Protein AF-A0A1C6EJS0-F1 (afdb_monomer_lite)

Structure (mmCIF, N/CA/C/O backbone):
data_AF-A0A1C6EJS0-F1
#
_entry.id   AF-A0A1C6EJS0-F1
#
loop_
_atom_site.group_PDB
_atom_site.id
_atom_site.type_symbol
_atom_site.label_atom_id
_atom_site.label_alt_id
_atom_site.label_comp_id
_atom_site.label_asym_id
_atom_site.label_entity_id
_atom_site.label_seq_id
_atom_site.pdbx_PDB_ins_code
_atom_site.Cartn_x
_atom_site.Cartn_y
_atom_site.Cartn_z
_atom_site.occupancy
_atom_site.B_iso_or_equiv
_atom_site.auth_seq_id
_atom_site.auth_comp_id
_atom_site.auth_as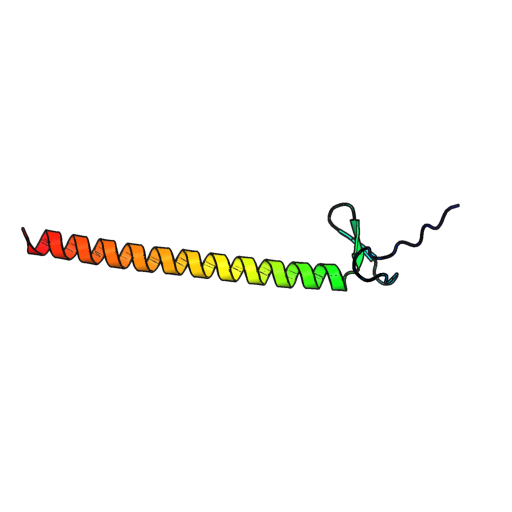ym_id
_atom_site.auth_atom_id
_atom_site.pdbx_PDB_model_num
ATOM 1 N N . MET A 1 1 ? -21.337 16.722 33.877 1.00 35.28 1 MET A N 1
ATOM 2 C CA . MET A 1 1 ? -20.602 15.446 33.734 1.00 35.28 1 MET A CA 1
ATOM 3 C C . MET A 1 1 ? -21.165 14.707 32.516 1.00 35.28 1 MET A C 1
ATOM 5 O O . MET A 1 1 ? -22.070 13.903 32.671 1.00 35.28 1 MET A O 1
ATOM 9 N N . ASN A 1 2 ? -20.700 15.029 31.300 1.00 35.84 2 ASN A N 1
ATOM 10 C CA . ASN A 1 2 ? -21.125 14.336 30.074 1.00 35.84 2 ASN A CA 1
ATOM 11 C C . ASN A 1 2 ? -20.074 13.285 29.723 1.00 35.84 2 ASN A C 1
ATOM 13 O O . ASN A 1 2 ? -19.066 13.592 29.092 1.00 35.84 2 ASN A O 1
ATOM 17 N N . LYS A 1 3 ? -20.318 12.044 30.151 1.00 41.41 3 LYS A N 1
ATOM 18 C CA . LYS A 1 3 ? -19.666 10.857 29.592 1.00 41.41 3 LYS A CA 1
ATOM 19 C C . LYS A 1 3 ? -20.210 10.664 28.173 1.00 41.41 3 LYS A C 1
ATOM 21 O O . LYS A 1 3 ? -21.099 9.851 27.949 1.00 41.41 3 LYS A O 1
ATOM 26 N N . LEU A 1 4 ? -19.752 11.487 27.231 1.00 49.69 4 LEU A N 1
ATOM 27 C CA . LEU A 1 4 ? -19.861 11.170 25.812 1.00 49.69 4 LEU A CA 1
ATOM 28 C C . LEU A 1 4 ? -19.085 9.874 25.646 1.00 49.69 4 LEU A C 1
ATOM 30 O O . LEU A 1 4 ? -17.863 9.890 25.760 1.00 49.69 4 LEU A O 1
ATOM 34 N N . ASN A 1 5 ? -19.809 8.762 25.504 1.00 56.06 5 ASN A N 1
ATOM 35 C CA . ASN A 1 5 ? -19.224 7.469 25.194 1.00 56.06 5 ASN A CA 1
ATOM 36 C C . ASN A 1 5 ? -18.226 7.695 24.060 1.00 56.06 5 ASN A C 1
ATOM 38 O O . ASN A 1 5 ? -18.616 8.022 22.937 1.00 56.06 5 ASN A O 1
ATOM 42 N N . GLU A 1 6 ? -16.939 7.570 24.370 1.00 61.25 6 GLU A N 1
ATOM 43 C CA . GLU A 1 6 ? -15.930 7.409 23.347 1.00 61.25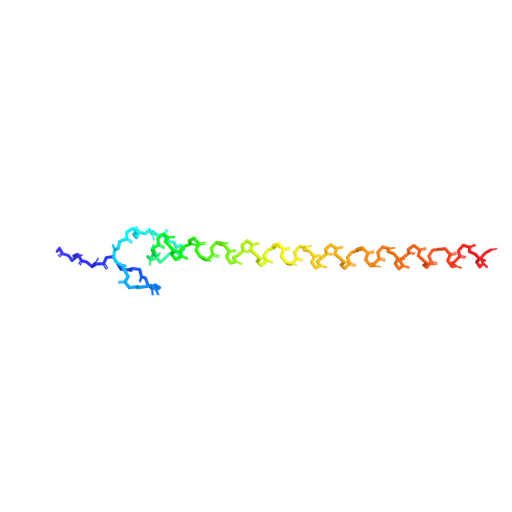 6 GLU A CA 1
ATOM 44 C C . GLU A 1 6 ? -16.359 6.143 22.607 1.00 61.25 6 GLU A C 1
ATOM 46 O O . GLU A 1 6 ? -16.435 5.062 23.185 1.00 61.25 6 GLU A O 1
ATOM 51 N N . ILE A 1 7 ? -16.794 6.307 21.362 1.00 69.44 7 ILE A N 1
ATOM 52 C CA . ILE A 1 7 ? -17.210 5.228 20.471 1.00 69.44 7 ILE A CA 1
ATOM 53 C C . ILE A 1 7 ? -16.357 5.387 19.226 1.00 69.44 7 ILE A C 1
ATOM 55 O O . ILE A 1 7 ? -16.186 6.494 18.708 1.00 69.44 7 ILE A O 1
ATOM 59 N N . CYS A 1 8 ? -15.810 4.285 18.729 1.00 72.75 8 CYS A N 1
ATOM 60 C CA . CYS A 1 8 ? -15.075 4.314 17.483 1.00 72.75 8 CYS A CA 1
ATOM 61 C C . CYS A 1 8 ? -15.991 4.730 16.333 1.00 72.75 8 CYS A C 1
ATOM 63 O O . CYS A 1 8 ? -16.967 4.045 16.021 1.00 72.75 8 CYS A O 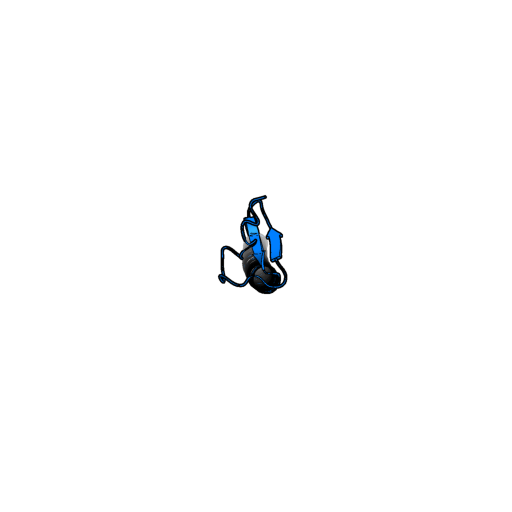1
ATOM 65 N N . LYS A 1 9 ? -15.611 5.804 15.635 1.00 72.00 9 LYS A N 1
ATOM 66 C CA . LYS A 1 9 ? -16.354 6.349 14.488 1.00 72.00 9 LYS A CA 1
ATOM 67 C C . LYS A 1 9 ? -16.516 5.352 13.329 1.00 72.00 9 LYS A C 1
ATOM 69 O O . LYS A 1 9 ? -17.395 5.524 12.493 1.00 72.00 9 LYS A O 1
ATOM 74 N N . PHE A 1 10 ? -15.670 4.322 13.265 1.00 70.88 10 PHE A N 1
ATOM 75 C CA . PHE A 1 10 ? -15.638 3.357 12.163 1.00 70.88 10 PHE A CA 1
ATOM 76 C C . PHE A 1 10 ? -16.440 2.082 12.422 1.00 70.88 10 PHE A C 1
ATOM 78 O O . PHE A 1 10 ? -17.028 1.545 11.488 1.00 70.88 10 PHE A O 1
ATOM 85 N N . CYS A 1 11 ? -16.435 1.566 13.653 1.00 74.56 11 CYS A N 1
ATOM 86 C CA . CYS A 1 11 ? -17.049 0.273 13.970 1.00 74.56 11 CYS A CA 1
ATOM 87 C C . CYS A 1 11 ? -18.125 0.336 15.056 1.00 74.56 11 CYS A C 1
ATOM 89 O O . CYS A 1 11 ? -18.752 -0.683 15.321 1.00 74.56 11 CYS A O 1
ATOM 91 N N . GLY A 1 12 ? -18.335 1.487 15.702 1.00 71.38 12 GLY A N 1
ATOM 92 C CA . GLY A 1 12 ? -19.351 1.631 16.746 1.00 71.38 12 GLY A CA 1
ATOM 93 C C . GLY A 1 12 ? -19.033 0.899 18.056 1.00 71.38 12 GLY A C 1
ATOM 94 O O . GLY A 1 12 ? -19.837 0.949 18.981 1.00 71.38 12 GLY A O 1
ATOM 95 N N . LYS A 1 13 ? -17.875 0.230 18.161 1.00 76.12 13 LYS A N 1
ATOM 96 C CA . LYS A 1 13 ? -17.411 -0.395 19.406 1.00 76.12 13 LYS A CA 1
ATOM 97 C C . LYS A 1 13 ? -16.872 0.666 20.367 1.00 76.12 13 LYS A C 1
ATOM 99 O O . LYS A 1 13 ? -16.303 1.667 19.930 1.00 76.12 13 LYS A O 1
ATOM 104 N N . ASN A 1 14 ? -17.033 0.416 21.663 1.00 68.75 14 ASN A N 1
ATOM 105 C CA . ASN A 1 14 ? -16.535 1.231 22.778 1.00 68.75 14 ASN A CA 1
ATOM 106 C C . ASN A 1 14 ? -15.273 0.641 23.447 1.00 68.75 14 ASN A C 1
ATOM 108 O O . ASN A 1 14 ? -14.740 1.219 24.389 1.00 68.75 14 ASN A O 1
ATOM 112 N N . GLU A 1 15 ? -14.779 -0.498 22.960 1.00 64.94 15 GLU A N 1
ATOM 113 C CA . GLU A 1 15 ? -13.613 -1.191 23.513 1.00 64.94 15 GLU A CA 1
ATOM 114 C C . GLU A 1 15 ? -12.314 -0.732 22.828 1.00 64.94 15 GLU A C 1
ATOM 116 O O . GLU A 1 15 ? -12.243 -0.639 21.598 1.00 64.94 15 GLU A O 1
ATOM 121 N N . ASN A 1 16 ? -11.260 -0.482 23.616 1.00 65.75 16 ASN A N 1
ATOM 122 C CA . ASN A 1 16 ? -9.911 -0.137 23.136 1.00 65.75 16 ASN A CA 1
ATOM 123 C C . ASN A 1 16 ? -9.872 1.046 22.153 1.00 65.75 16 ASN A C 1
ATOM 125 O O . ASN A 1 16 ? -9.281 0.965 21.066 1.00 65.75 16 ASN A O 1
ATOM 129 N N . ILE A 1 17 ? -10.522 2.145 22.530 1.00 73.38 17 ILE A N 1
ATOM 130 C CA . ILE A 1 17 ? -10.539 3.377 21.743 1.00 73.38 17 ILE A CA 1
ATOM 131 C C . ILE A 1 17 ? -9.284 4.188 22.013 1.00 73.38 17 ILE A C 1
ATOM 133 O O . ILE A 1 17 ? -8.839 4.341 23.145 1.00 73.38 17 ILE A O 1
ATOM 137 N N . THR A 1 18 ? -8.710 4.696 20.932 1.00 72.25 18 THR A N 1
ATOM 138 C CA . THR A 1 18 ? -7.526 5.548 20.938 1.00 72.25 18 THR A CA 1
ATOM 139 C C . THR A 1 18 ? -7.734 6.708 19.970 1.00 72.25 18 THR A C 1
ATOM 141 O O . THR A 1 18 ? -8.471 6.603 18.984 1.00 72.25 18 THR A O 1
ATOM 144 N N . ALA A 1 19 ? -7.107 7.844 20.268 1.00 71.31 19 ALA A N 1
ATOM 145 C CA . ALA A 1 19 ? -7.114 8.992 19.376 1.00 71.31 19 ALA A CA 1
ATOM 146 C C . ALA A 1 19 ? -6.245 8.692 18.144 1.00 71.31 19 ALA A C 1
ATOM 148 O O . ALA A 1 19 ? -5.054 8.413 18.263 1.00 71.31 19 ALA A O 1
ATOM 149 N N . PHE A 1 20 ? -6.845 8.757 16.958 1.00 65.56 20 PHE A N 1
ATOM 150 C CA . PHE A 1 20 ? -6.188 8.542 15.676 1.00 65.56 20 PHE A CA 1
ATOM 151 C C . PHE A 1 20 ? -6.572 9.666 14.708 1.00 65.56 20 PHE A C 1
ATOM 153 O O . PHE A 1 20 ? -7.741 9.807 14.342 1.00 65.56 20 PHE A O 1
ATOM 160 N N . ASN A 1 21 ? -5.594 10.487 14.308 1.00 62.00 21 ASN A N 1
ATOM 161 C CA . ASN A 1 21 ? -5.760 11.596 13.354 1.00 62.00 21 ASN A CA 1
ATOM 162 C C . ASN A 1 21 ? -7.001 12.477 13.635 1.00 62.00 21 ASN A C 1
ATOM 164 O O . ASN A 1 21 ? -7.910 12.582 12.813 1.00 62.00 21 ASN A O 1
ATOM 168 N N . ASN A 1 22 ? -7.064 13.090 14.824 1.00 69.56 22 ASN A N 1
ATOM 169 C CA . ASN A 1 22 ? -8.181 13.934 15.289 1.00 69.56 22 ASN A CA 1
ATOM 170 C C . ASN A 1 22 ? -9.553 13.230 15.395 1.00 69.56 22 ASN A C 1
ATOM 172 O O . ASN A 1 22 ? -10.578 13.896 15.541 1.00 69.56 22 ASN A O 1
ATOM 176 N N . THR A 1 23 ? -9.602 11.895 15.348 1.00 73.62 23 THR A N 1
ATOM 177 C CA . THR A 1 23 ? -10.833 11.108 15.524 1.00 73.62 23 THR A CA 1
ATOM 178 C C . THR A 1 23 ? -10.640 9.968 16.523 1.00 73.62 23 THR A C 1
ATOM 180 O O . THR A 1 23 ? -9.534 9.468 16.696 1.00 73.62 23 THR A O 1
ATOM 183 N N . LEU A 1 24 ? -11.715 9.547 17.193 1.00 76.25 24 LEU A N 1
ATOM 184 C CA . LEU A 1 24 ? -11.701 8.382 18.082 1.00 76.25 24 LEU A CA 1
ATOM 185 C C . LEU A 1 24 ? -11.890 7.104 17.257 1.00 76.25 24 LEU A C 1
ATOM 187 O O . LEU A 1 24 ? -12.914 6.931 16.584 1.00 76.25 24 LEU A O 1
ATOM 191 N N . ALA A 1 25 ? -10.902 6.211 17.304 1.00 75.00 25 ALA A N 1
ATOM 192 C CA . ALA A 1 25 ? -10.909 4.951 16.573 1.00 75.00 25 ALA A CA 1
ATOM 193 C C . ALA A 1 25 ? -10.490 3.775 17.468 1.00 75.00 25 ALA A C 1
ATOM 195 O O . ALA A 1 25 ? -9.651 3.905 18.355 1.00 75.00 25 ALA A O 1
ATOM 196 N N . CYS A 1 26 ? -11.068 2.600 17.228 1.00 81.94 26 CYS A N 1
ATOM 197 C CA . CYS A 1 26 ? -10.640 1.360 17.868 1.00 81.94 26 CYS A CA 1
ATOM 198 C C . CYS A 1 26 ? -9.295 0.913 17.300 1.00 81.94 26 CYS A C 1
ATOM 200 O O . CYS A 1 26 ? -9.061 1.008 16.091 1.00 81.94 26 CYS A O 1
ATOM 202 N N . LYS A 1 27 ? -8.474 0.298 18.153 1.00 77.44 27 LYS A N 1
ATOM 203 C CA . LYS A 1 27 ? -7.184 -0.292 17.770 1.00 77.44 27 LYS A CA 1
ATOM 204 C C . LYS A 1 27 ? -7.283 -1.263 16.581 1.00 77.44 27 LYS A C 1
ATOM 206 O O . LYS A 1 27 ? -6.456 -1.201 15.678 1.00 77.44 27 LYS A O 1
ATOM 211 N N . GLU A 1 28 ? -8.336 -2.086 16.514 1.00 79.69 28 GLU A N 1
ATOM 212 C CA . GLU A 1 28 ? -8.592 -2.978 15.365 1.00 79.69 28 GLU A CA 1
ATOM 213 C C . GLU A 1 28 ? -8.755 -2.212 14.038 1.00 79.69 28 GLU A C 1
ATOM 215 O O . GLU A 1 28 ? -8.268 -2.642 12.991 1.00 79.69 28 GLU A O 1
ATOM 220 N N . CYS A 1 29 ? -9.453 -1.072 14.060 1.00 78.81 29 CYS A N 1
ATOM 221 C CA . CYS A 1 29 ? -9.682 -0.267 12.862 1.00 78.81 29 CYS A CA 1
ATOM 222 C C . CYS A 1 29 ? -8.391 0.411 12.401 1.00 78.81 29 CYS A C 1
ATOM 224 O O . CYS A 1 29 ? -8.114 0.426 11.202 1.00 78.81 29 CYS A O 1
ATOM 226 N N . ILE A 1 30 ? -7.598 0.914 13.350 1.00 79.81 30 ILE A N 1
ATOM 227 C CA . ILE A 1 30 ? -6.283 1.509 13.096 1.00 79.81 30 ILE A CA 1
ATOM 228 C C . ILE A 1 30 ? -5.361 0.478 12.438 1.00 79.81 30 ILE A C 1
ATOM 230 O O . ILE A 1 30 ? -4.855 0.722 11.345 1.00 79.81 30 ILE A O 1
ATOM 234 N N . GLU A 1 31 ? -5.250 -0.721 13.014 1.00 81.50 31 GLU A N 1
ATOM 235 C CA . GLU A 1 31 ? -4.381 -1.776 12.483 1.00 81.50 31 GLU A CA 1
ATOM 236 C C . GLU A 1 31 ? -4.788 -2.200 11.058 1.00 81.50 31 GLU A C 1
ATOM 238 O O . GLU A 1 31 ? -3.946 -2.458 10.192 1.00 81.50 31 GLU A O 1
ATOM 243 N N . LYS A 1 32 ? -6.095 -2.231 10.768 1.00 81.19 32 LYS A N 1
ATOM 244 C CA . LYS A 1 32 ? -6.613 -2.553 9.429 1.00 81.19 32 LYS A CA 1
ATOM 245 C C . LYS A 1 32 ? -6.270 -1.469 8.404 1.00 81.19 32 LYS A C 1
ATOM 247 O O . LYS A 1 32 ? -5.981 -1.790 7.247 1.00 81.19 32 LYS A O 1
ATOM 252 N N . ILE A 1 33 ? -6.298 -0.201 8.816 1.00 79.69 33 ILE A N 1
ATOM 253 C CA . ILE A 1 33 ? -5.903 0.944 7.989 1.00 79.69 33 ILE A CA 1
ATOM 254 C C . ILE A 1 33 ? -4.393 0.904 7.731 1.00 79.69 33 ILE A C 1
ATOM 256 O O . ILE A 1 33 ? -3.984 0.978 6.572 1.00 79.69 33 ILE A O 1
ATOM 260 N N . GLU A 1 34 ? -3.578 0.691 8.765 1.00 79.19 34 GLU A N 1
ATOM 261 C CA . GLU A 1 34 ? -2.119 0.578 8.647 1.00 79.19 34 GLU A CA 1
ATOM 262 C C . GLU A 1 34 ? -1.705 -0.579 7.734 1.00 79.19 34 GLU A C 1
ATOM 264 O O . GLU A 1 34 ? -0.940 -0.379 6.791 1.00 79.19 34 GLU A O 1
ATOM 269 N N . LYS A 1 35 ? -2.283 -1.776 7.907 1.00 79.88 35 LYS A N 1
ATOM 270 C CA . LYS A 1 35 ? -2.023 -2.917 7.009 1.00 79.88 35 LYS A CA 1
ATOM 271 C C . LYS A 1 35 ? -2.355 -2.590 5.552 1.00 79.88 35 LYS A C 1
ATOM 273 O O . LYS A 1 35 ? -1.624 -2.985 4.639 1.00 79.88 35 LYS A O 1
ATOM 278 N N . LYS A 1 36 ? -3.447 -1.858 5.308 1.00 77.31 36 LYS A N 1
ATOM 279 C CA . LYS A 1 36 ? -3.851 -1.450 3.955 1.00 77.31 36 LYS A CA 1
ATOM 280 C C . LYS A 1 36 ? -2.901 -0.398 3.370 1.00 77.31 36 LYS A C 1
ATOM 282 O O . LYS A 1 36 ? -2.589 -0.481 2.182 1.00 77.31 36 LYS A O 1
ATOM 287 N N . LEU A 1 37 ? -2.423 0.541 4.188 1.00 73.50 37 LEU A N 1
ATOM 288 C CA . LEU A 1 37 ? -1.420 1.547 3.820 1.00 73.50 37 LEU A CA 1
ATOM 289 C C . LEU A 1 37 ? -0.083 0.898 3.453 1.00 73.50 37 LEU A C 1
ATOM 291 O O . LEU A 1 37 ? 0.424 1.138 2.359 1.00 73.50 37 LEU A O 1
ATOM 295 N N . VAL A 1 38 ? 0.435 0.003 4.298 1.00 77.31 38 VAL A N 1
ATOM 296 C CA . VAL A 1 38 ? 1.686 -0.731 4.041 1.00 77.31 38 VAL A CA 1
ATOM 297 C C . VAL A 1 38 ? 1.592 -1.533 2.741 1.00 77.31 38 VAL A C 1
ATOM 299 O O . VAL A 1 38 ? 2.521 -1.526 1.931 1.00 77.31 38 VAL A O 1
ATOM 302 N N . LYS A 1 39 ? 0.449 -2.186 2.488 1.00 77.19 39 LYS A N 1
ATOM 303 C CA . LYS A 1 39 ? 0.229 -2.941 1.246 1.00 77.19 39 LYS A CA 1
ATOM 304 C C . LYS A 1 39 ? 0.224 -2.043 0.003 1.00 77.19 39 LYS A C 1
ATOM 306 O O . LYS A 1 39 ? 0.813 -2.431 -1.010 1.00 77.19 39 LYS A O 1
ATOM 311 N N . ARG A 1 40 ? -0.407 -0.861 0.060 1.00 72.75 40 ARG A N 1
ATOM 312 C CA . ARG A 1 40 ? -0.362 0.111 -1.050 1.00 72.75 40 ARG A CA 1
ATOM 313 C C . ARG A 1 40 ? 1.055 0.607 -1.293 1.00 72.75 40 ARG A C 1
ATOM 315 O O . ARG A 1 40 ? 1.535 0.491 -2.413 1.00 72.75 40 ARG A O 1
ATOM 322 N N . TYR A 1 41 ? 1.742 1.038 -0.237 1.00 72.75 41 TYR A N 1
ATOM 323 C CA . TYR A 1 41 ? 3.105 1.552 -0.329 1.00 72.75 41 TYR A CA 1
ATOM 324 C C . TYR A 1 41 ? 4.069 0.529 -0.950 1.00 72.75 41 TYR A C 1
ATOM 326 O O . TYR A 1 41 ? 4.855 0.856 -1.837 1.00 72.75 41 TYR A O 1
ATOM 334 N N . LYS A 1 42 ? 3.959 -0.748 -0.557 1.00 73.06 42 LYS A N 1
ATOM 335 C CA . LYS A 1 42 ? 4.745 -1.834 -1.160 1.00 73.06 42 LYS A CA 1
ATOM 336 C C . LYS A 1 42 ? 4.431 -2.032 -2.647 1.00 73.06 42 LYS A C 1
ATOM 338 O O . LYS A 1 42 ? 5.343 -2.307 -3.420 1.00 73.06 42 LYS A O 1
ATOM 343 N N . SER A 1 43 ? 3.166 -1.896 -3.044 1.00 75.06 43 SER A N 1
ATOM 344 C CA . SER A 1 43 ? 2.735 -2.084 -4.437 1.00 75.06 43 SER A CA 1
ATOM 345 C C . SER A 1 43 ? 3.187 -0.932 -5.340 1.00 75.06 43 SER A C 1
ATOM 347 O O . SER A 1 43 ? 3.703 -1.181 -6.425 1.00 75.06 43 SER A O 1
ATOM 349 N N . GLU A 1 44 ? 3.071 0.315 -4.877 1.00 74.25 44 GLU A N 1
ATOM 350 C CA . GLU A 1 44 ? 3.585 1.494 -5.591 1.00 74.25 44 GLU A CA 1
ATOM 351 C C . GLU A 1 44 ? 5.102 1.432 -5.767 1.00 74.25 44 GLU A C 1
ATOM 353 O O . GLU A 1 44 ? 5.611 1.653 -6.865 1.00 74.25 44 GLU A O 1
ATOM 358 N N . ARG A 1 45 ? 5.831 1.054 -4.712 1.00 74.81 45 ARG A N 1
ATOM 359 C CA . ARG A 1 45 ? 7.288 0.905 -4.786 1.00 74.81 45 ARG A CA 1
ATOM 360 C C . ARG A 1 45 ? 7.704 -0.187 -5.772 1.00 74.81 45 ARG A C 1
ATOM 362 O O . ARG A 1 45 ? 8.683 -0.008 -6.489 1.00 74.81 45 ARG A O 1
ATOM 369 N N . LEU A 1 46 ? 6.956 -1.291 -5.832 1.00 78.31 46 LEU A N 1
ATOM 370 C CA . LEU A 1 46 ? 7.209 -2.363 -6.792 1.00 78.31 46 LEU A CA 1
ATOM 371 C C . LEU A 1 46 ? 7.027 -1.868 -8.233 1.00 78.31 46 LEU A C 1
ATOM 373 O O . LEU A 1 46 ? 7.928 -2.040 -9.046 1.00 78.31 46 LEU A O 1
ATOM 377 N N . LEU A 1 47 ? 5.910 -1.190 -8.520 1.00 78.75 47 LEU A N 1
ATOM 378 C CA . LEU A 1 47 ? 5.628 -0.606 -9.836 1.00 78.75 47 LEU A CA 1
ATOM 379 C C . LEU A 1 47 ? 6.704 0.399 -10.263 1.00 78.75 47 LEU A C 1
ATOM 381 O O . LEU A 1 47 ? 7.156 0.365 -11.406 1.00 78.75 47 LEU A O 1
ATOM 385 N N . PHE A 1 48 ? 7.151 1.252 -9.340 1.00 83.25 48 PHE A N 1
ATOM 386 C CA . PHE A 1 48 ? 8.207 2.224 -9.606 1.00 83.25 48 PHE A CA 1
ATOM 387 C C . PHE A 1 48 ? 9.546 1.548 -9.933 1.00 83.25 48 PHE A C 1
ATOM 389 O O . PHE A 1 48 ? 10.192 1.893 -10.922 1.00 83.25 48 PHE A O 1
ATOM 396 N N . CYS A 1 49 ? 9.944 0.536 -9.155 1.00 80.12 49 CYS A N 1
ATOM 397 C CA . CYS A 1 49 ? 11.161 -0.230 -9.424 1.00 80.12 49 CYS A CA 1
ATOM 398 C C . CYS A 1 49 ? 11.097 -0.975 -10.766 1.00 80.12 49 CYS A C 1
ATOM 400 O O . CYS A 1 49 ? 12.082 -0.983 -11.500 1.00 80.12 49 CYS A O 1
ATOM 402 N N . THR A 1 50 ? 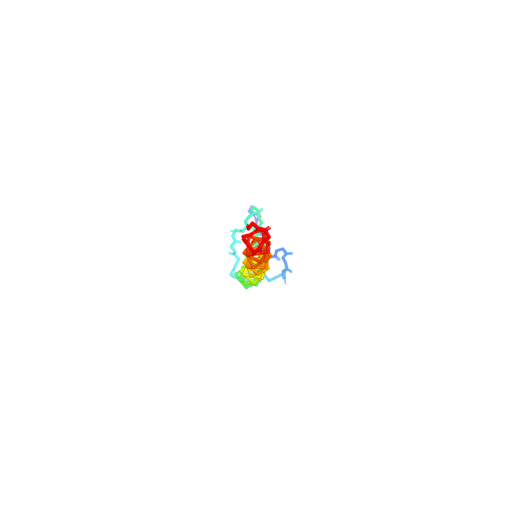9.953 -1.569 -11.117 1.00 84.94 50 THR A N 1
ATOM 403 C CA . THR A 1 50 ? 9.781 -2.243 -12.412 1.00 84.94 50 THR A CA 1
ATOM 404 C C . THR A 1 50 ? 9.845 -1.252 -13.574 1.00 84.94 50 THR A C 1
ATOM 406 O O . THR A 1 50 ? 10.508 -1.532 -14.570 1.00 84.94 50 THR A O 1
ATOM 409 N N . GLY A 1 51 ? 9.222 -0.077 -13.440 1.00 86.75 51 GLY A N 1
ATOM 410 C CA . GLY A 1 51 ? 9.293 0.981 -14.450 1.00 86.75 51 GLY A CA 1
ATOM 411 C C . GLY A 1 51 ? 10.725 1.465 -14.692 1.00 86.75 51 GLY A C 1
ATOM 412 O O . GLY A 1 51 ? 11.150 1.577 -15.840 1.00 86.75 51 GLY A O 1
ATOM 413 N N . LEU A 1 52 ? 11.498 1.667 -13.619 1.00 88.50 52 LEU A N 1
ATOM 414 C CA . LEU A 1 52 ? 12.915 2.021 -13.720 1.00 88.50 52 LEU A CA 1
ATOM 415 C C . LEU A 1 52 ? 13.738 0.927 -14.406 1.00 88.50 52 LEU A C 1
ATOM 417 O O . LEU A 1 52 ? 14.537 1.237 -15.283 1.00 88.50 52 LEU A O 1
ATOM 421 N N . ALA A 1 53 ? 13.533 -0.343 -14.050 1.00 88.00 53 ALA A N 1
ATOM 422 C CA . ALA A 1 53 ? 14.267 -1.452 -14.658 1.00 88.00 53 ALA A CA 1
ATOM 423 C C . ALA A 1 53 ? 14.025 -1.546 -16.175 1.00 88.00 53 ALA A C 1
ATOM 425 O O . ALA A 1 53 ? 14.970 -1.720 -16.940 1.00 88.00 53 ALA A O 1
ATOM 426 N N . ILE A 1 54 ? 12.774 -1.368 -16.616 1.00 89.94 54 ILE A N 1
ATOM 427 C CA . ILE A 1 54 ? 12.430 -1.342 -18.045 1.00 89.94 54 ILE A CA 1
ATOM 428 C C . ILE A 1 54 ? 13.097 -0.148 -18.737 1.00 89.94 54 ILE A C 1
ATOM 430 O O . ILE A 1 54 ? 13.645 -0.304 -19.826 1.00 89.94 54 ILE A O 1
ATOM 434 N N . TRP A 1 55 ? 13.087 1.028 -18.103 1.00 92.25 55 TRP A N 1
ATOM 435 C CA . TRP A 1 55 ? 13.738 2.221 -18.644 1.00 92.25 55 TRP A CA 1
ATOM 436 C C . TRP A 1 55 ? 15.243 2.013 -18.839 1.00 92.25 55 TRP A C 1
ATOM 438 O 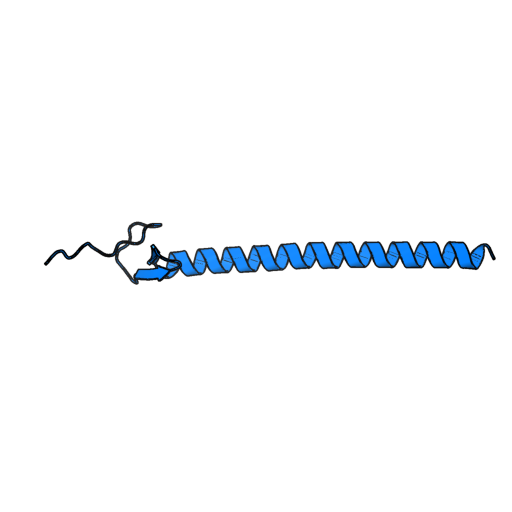O . TRP A 1 55 ? 15.759 2.276 -19.923 1.00 92.25 55 TRP A O 1
ATOM 448 N N . PHE A 1 56 ? 15.937 1.489 -17.823 1.00 88.62 56 PHE A N 1
ATOM 449 C CA . PHE A 1 56 ? 17.364 1.177 -17.917 1.00 88.62 56 PHE A CA 1
ATOM 450 C C . PHE A 1 56 ? 17.655 0.173 -19.034 1.00 88.62 56 PHE A C 1
ATOM 452 O O . PHE A 1 56 ? 18.531 0.435 -19.854 1.00 88.62 56 PHE A O 1
ATOM 459 N N . ALA A 1 57 ? 16.868 -0.901 -19.144 1.00 88.69 57 ALA A N 1
ATOM 460 C CA . ALA A 1 57 ? 17.024 -1.877 -20.2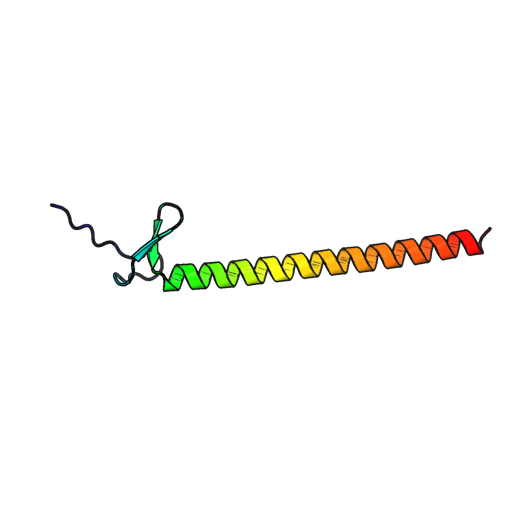21 1.00 88.69 57 ALA A CA 1
ATOM 461 C C . ALA A 1 57 ? 16.862 -1.244 -21.617 1.00 88.69 57 ALA A C 1
ATOM 463 O O . ALA A 1 57 ? 17.593 -1.577 -22.549 1.00 88.69 57 ALA A O 1
ATOM 464 N N . TYR A 1 58 ? 15.930 -0.297 -21.765 1.00 90.06 58 TYR A N 1
ATOM 465 C CA . TYR A 1 58 ? 15.712 0.410 -23.027 1.00 90.06 58 TYR A CA 1
ATOM 466 C C . TYR A 1 58 ? 16.875 1.344 -23.378 1.00 90.06 58 TYR A C 1
ATOM 468 O O . TYR A 1 58 ? 17.307 1.397 -24.530 1.00 90.06 58 TYR A O 1
ATOM 476 N N . VAL A 1 59 ? 17.405 2.066 -22.385 1.00 91.81 59 VAL A N 1
ATOM 477 C CA . VAL A 1 59 ? 18.567 2.946 -22.562 1.00 91.81 59 VAL A CA 1
ATOM 478 C C . VAL A 1 59 ? 19.807 2.133 -22.929 1.00 91.81 59 VAL A C 1
ATOM 480 O O . VAL A 1 59 ? 20.502 2.502 -23.872 1.00 91.81 59 VAL A O 1
ATOM 483 N N . GLU A 1 60 ? 20.059 1.004 -22.264 1.00 86.75 60 GLU A N 1
ATOM 484 C CA . GLU A 1 60 ? 21.181 0.123 -22.609 1.00 86.75 60 GLU A CA 1
ATOM 485 C C . GLU A 1 60 ? 21.066 -0.421 -24.039 1.00 86.75 60 GLU A C 1
ATOM 487 O O . GLU A 1 60 ? 22.037 -0.379 -24.798 1.00 86.75 60 GLU A O 1
ATOM 492 N N . ALA A 1 61 ? 19.872 -0.854 -24.454 1.00 88.25 61 ALA A N 1
ATOM 493 C CA . ALA A 1 61 ? 19.636 -1.320 -25.819 1.00 88.25 61 ALA A CA 1
ATOM 494 C C . ALA A 1 61 ? 19.860 -0.213 -26.866 1.00 88.25 61 ALA A C 1
ATOM 496 O O . ALA A 1 61 ? 20.450 -0.463 -27.920 1.00 88.25 61 ALA A O 1
ATOM 497 N N . LEU A 1 62 ? 19.432 1.021 -26.577 1.00 90.56 62 LEU A N 1
ATOM 498 C CA . LEU A 1 62 ? 19.666 2.179 -27.443 1.00 90.56 62 LEU A CA 1
ATOM 499 C C . LEU A 1 62 ? 21.153 2.530 -27.543 1.00 90.56 62 LEU A C 1
ATOM 501 O O . LEU A 1 62 ? 21.641 2.769 -28.647 1.00 90.56 62 LEU A O 1
ATOM 505 N N . ILE A 1 63 ? 21.883 2.520 -26.424 1.00 90.62 63 ILE A N 1
ATOM 506 C CA . ILE A 1 63 ? 23.332 2.765 -26.404 1.00 90.62 63 ILE A CA 1
ATOM 507 C C . ILE A 1 63 ? 24.054 1.714 -27.248 1.00 90.62 63 ILE A C 1
ATOM 509 O O . ILE A 1 63 ? 24.880 2.075 -28.083 1.00 90.62 63 ILE A O 1
ATOM 513 N N . PHE A 1 64 ? 23.712 0.432 -27.090 1.00 88.81 64 PHE A N 1
ATOM 514 C CA . PHE A 1 64 ? 24.304 -0.644 -27.886 1.00 88.81 64 PHE A CA 1
ATOM 515 C C . PHE A 1 64 ? 24.033 -0.470 -29.387 1.00 88.81 64 PHE A C 1
ATOM 517 O O . PHE A 1 64 ? 24.937 -0.637 -30.206 1.00 88.81 64 PHE A O 1
ATOM 524 N N . LEU A 1 65 ? 22.808 -0.088 -29.765 1.00 85.81 65 LEU A N 1
ATOM 525 C CA . LEU A 1 65 ? 22.464 0.194 -31.161 1.00 85.81 65 LEU A CA 1
ATOM 526 C C . LEU A 1 65 ? 23.245 1.381 -31.731 1.00 85.81 65 LEU A C 1
ATOM 528 O O . LEU A 1 65 ? 23.647 1.320 -32.888 1.00 85.81 65 LEU A O 1
ATOM 532 N N . ILE A 1 66 ? 23.473 2.435 -30.943 1.00 86.38 66 ILE A N 1
ATOM 533 C CA . ILE A 1 66 ? 24.280 3.593 -31.352 1.00 86.38 66 ILE A CA 1
ATOM 534 C C . ILE A 1 66 ? 25.748 3.187 -31.518 1.00 86.38 66 ILE A C 1
ATOM 536 O O . ILE A 1 66 ? 26.339 3.488 -32.551 1.00 86.38 66 ILE A O 1
ATOM 540 N N . PHE A 1 67 ? 26.314 2.456 -30.553 1.00 84.38 67 PHE A N 1
ATOM 541 C CA . PHE A 1 67 ? 27.699 1.979 -30.611 1.00 84.38 67 PHE A CA 1
ATOM 542 C C . PHE A 1 67 ? 27.954 1.036 -31.784 1.00 84.38 67 PHE A C 1
ATOM 544 O O . PHE A 1 67 ? 29.008 1.110 -32.393 1.00 84.38 67 PHE A O 1
ATOM 551 N N . LYS A 1 68 ? 26.993 0.169 -32.124 1.00 78.88 68 LYS A N 1
ATOM 552 C CA . LYS A 1 68 ? 27.091 -0.726 -33.287 1.00 78.88 68 LYS A CA 1
ATOM 553 C C . LYS A 1 68 ? 27.008 0.019 -34.628 1.00 78.88 68 LYS A C 1
ATOM 555 O O . LYS A 1 68 ? 27.347 -0.550 -35.662 1.00 78.88 68 LYS A O 1
ATOM 560 N N . ARG A 1 69 ? 26.456 1.236 -34.631 1.00 67.12 69 ARG A N 1
ATOM 561 C CA . ARG A 1 69 ? 26.248 2.048 -35.838 1.00 67.12 69 ARG A CA 1
ATOM 562 C C . ARG A 1 69 ? 27.409 3.006 -36.122 1.00 67.12 69 ARG A C 1
ATOM 564 O O . ARG A 1 69 ? 27.476 3.499 -37.246 1.00 67.12 69 ARG A O 1
ATOM 571 N N . MET A 1 70 ? 28.247 3.287 -35.120 1.00 59.09 70 MET A N 1
ATOM 572 C CA . MET A 1 70 ? 29.578 3.885 -35.289 1.00 59.09 70 MET A CA 1
ATOM 573 C C . MET A 1 70 ? 30.582 2.818 -35.717 1.00 59.09 70 MET A C 1
ATOM 575 O O . MET A 1 70 ? 31.490 3.185 -36.489 1.00 59.09 70 MET A O 1
#

Secondary structure (DSSP, 8-state):
--------TTT---SSEEEETTEEEEHHHHHHHHHHHHHHHHHHHHHHHHHHHHHHHHHHHHHHHHHHH-

Foldseek 3Di:
DDCPQLAAPPPRDSPQWDDDPNHTHHPVVVVVVVVVVVVVVVVVVVVVVVVVVVVVVVVVVVVVVVVVVD

pLDDT: mean 75.55, std 12.0, range [35.28, 92.25]

Radius of gyration: 24.67 Å; chains: 1; bounding box: 51×18×70 Å

Sequence (70 aa):
MNKLNEICKFCGKNENITAFNNTLACKECIEKIEKKLVKRYKSERLLFCTGLAIWFAYVEALIFLIFKRM